Protein AF-A0A8W8LMM6-F1 (afdb_monomer_lite)

Organism: Magallana gigas (NCBI:txid29159)

Secondary structure (DSSP, 8-state):
-B--EEETTEEE--TTS-B--GGG--HHHHHHHHHTTTGGGTTSEEEE-BTTBPPPPBTTEEEE-TTS-HHHHHHH--EEEETTEEEES-STT-

InterPro domains:
  IPR001820 Protease inhibitor I35 (TIMP) [PF00965] (8-88)
  IPR008993 Tissue inhibitor of metalloproteinases-like, OB-fold [SSF50242] (3-90)
  IPR027465 Proteinase inhibitor I35b (TIMP), 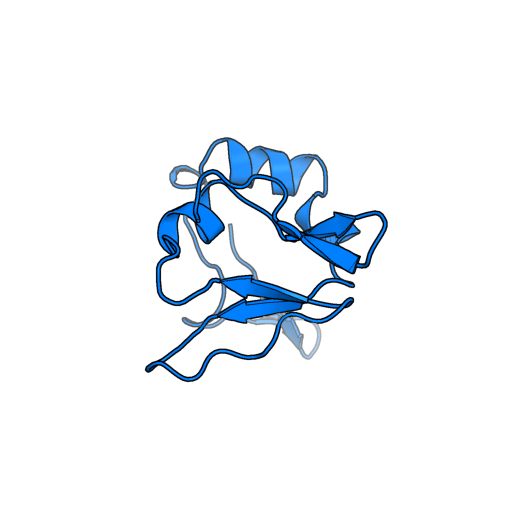C-terminal [G3DSA:3.90.370.10] (14-90)

Foldseek 3Di:
DWDADQDPNDGDDDPPTPDDDPVPAAPQRVCCVVVVVPVVAVQEAEAEDDPNDWDDDDQRYDYQDPQFDPVCCVRPWDFHRDPRHTDIPDPPRD

Structure (mmCIF, N/CA/C/O backbone):
data_AF-A0A8W8LMM6-F1
#
_entry.id   AF-A0A8W8LMM6-F1
#
loop_
_atom_site.group_PDB
_atom_site.id
_atom_site.type_symbol
_atom_site.label_atom_id
_atom_site.label_alt_id
_atom_site.label_comp_id
_atom_site.label_asym_id
_atom_site.label_entity_id
_atom_site.label_seq_id
_atom_site.pdbx_PDB_ins_code
_atom_site.Cartn_x
_atom_site.Cartn_y
_atom_site.Cartn_z
_atom_site.occupancy
_atom_site.B_iso_or_equiv
_atom_site.auth_seq_id
_atom_site.auth_comp_id
_atom_site.auth_as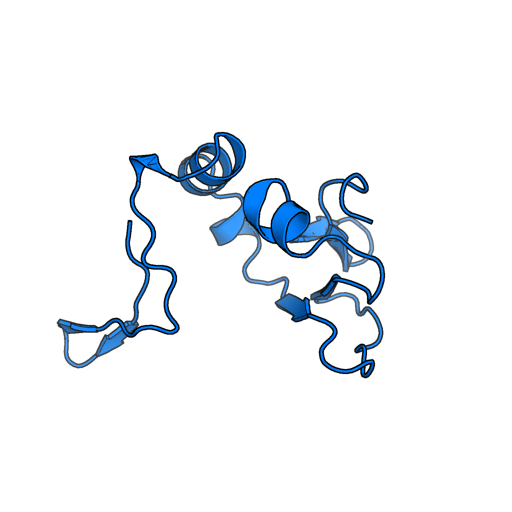ym_id
_atom_site.auth_atom_id
_atom_site.pdbx_PDB_model_num
ATOM 1 N N . MET A 1 1 ? -3.658 2.230 14.359 1.00 80.06 1 MET A N 1
ATOM 2 C CA . MET A 1 1 ? -4.708 1.919 13.369 1.00 80.06 1 MET A CA 1
ATOM 3 C C . MET A 1 1 ? -4.623 0.449 12.987 1.00 80.06 1 MET A C 1
ATOM 5 O O . MET A 1 1 ? -3.522 -0.073 12.888 1.00 80.06 1 MET A O 1
ATOM 9 N N . SER A 1 2 ? -5.765 -0.203 12.769 1.00 86.62 2 SER A N 1
ATOM 10 C CA . SER A 1 2 ? -5.814 -1.619 12.394 1.00 86.62 2 SER A CA 1
ATOM 11 C C . SER A 1 2 ? -6.696 -1.833 11.176 1.00 86.62 2 SER A C 1
ATOM 13 O O . SER A 1 2 ? -7.784 -1.265 11.082 1.00 86.62 2 SER A O 1
ATOM 15 N N . THR A 1 3 ? -6.228 -2.681 10.269 1.00 92.38 3 THR A N 1
ATOM 16 C CA . THR A 1 3 ? -7.015 -3.245 9.169 1.00 92.38 3 THR A CA 1
ATOM 17 C C . THR A 1 3 ? -7.397 -4.689 9.492 1.00 92.38 3 THR A C 1
ATOM 19 O O . THR A 1 3 ? -6.811 -5.334 10.367 1.00 92.38 3 THR A O 1
ATOM 22 N N . GLY A 1 4 ? -8.437 -5.187 8.835 1.00 93.50 4 GLY A N 1
ATOM 23 C CA . GLY A 1 4 ? -9.036 -6.468 9.174 1.00 93.50 4 GLY A CA 1
ATOM 24 C C . GLY A 1 4 ? -10.219 -6.789 8.277 1.00 93.50 4 GLY A C 1
ATOM 25 O O . GLY A 1 4 ? -10.530 -6.058 7.339 1.00 93.50 4 GLY A O 1
ATOM 26 N N . THR A 1 5 ? -10.861 -7.914 8.562 1.00 94.94 5 THR A N 1
ATOM 27 C CA . THR A 1 5 ? -12.041 -8.399 7.840 1.00 94.94 5 THR A CA 1
ATOM 28 C C . THR A 1 5 ? -13.189 -8.599 8.819 1.00 94.94 5 THR A C 1
ATOM 30 O O . THR A 1 5 ? -12.980 -8.992 9.967 1.00 94.94 5 THR A O 1
ATOM 33 N N . ILE A 1 6 ? -14.415 -8.342 8.369 1.00 96.56 6 ILE A N 1
ATOM 34 C CA . ILE A 1 6 ? -15.619 -8.634 9.147 1.00 96.56 6 ILE A CA 1
ATOM 35 C C . ILE A 1 6 ? -16.053 -10.070 8.852 1.00 96.56 6 ILE A C 1
ATOM 37 O O . ILE A 1 6 ? -16.375 -10.407 7.715 1.00 96.56 6 ILE A O 1
ATOM 41 N N . TYR A 1 7 ? -16.109 -10.910 9.882 1.00 96.00 7 TYR A N 1
ATOM 42 C CA . TYR A 1 7 ? -16.611 -12.280 9.791 1.00 96.00 7 TYR A CA 1
ATOM 43 C C . TYR A 1 7 ? -17.591 -12.548 10.931 1.00 96.00 7 TYR A C 1
ATOM 45 O O . TYR A 1 7 ? -17.287 -12.288 12.094 1.00 96.00 7 TYR A O 1
ATOM 53 N N . LYS A 1 8 ? -18.792 -13.046 10.603 1.00 96.06 8 LYS A N 1
ATOM 54 C CA . LYS A 1 8 ? -19.889 -13.265 11.570 1.00 96.06 8 LYS A CA 1
ATOM 55 C C . LYS A 1 8 ? -20.135 -12.047 12.483 1.00 96.06 8 LYS A C 1
ATOM 57 O O . LYS A 1 8 ? -20.255 -12.185 13.697 1.00 96.06 8 LYS A O 1
ATOM 62 N N . ASN A 1 9 ? -20.179 -10.853 11.885 1.00 96.25 9 ASN A N 1
ATOM 63 C CA . ASN A 1 9 ? -20.370 -9.567 12.568 1.00 96.25 9 ASN A CA 1
ATOM 64 C C . ASN A 1 9 ? -19.299 -9.218 13.625 1.00 96.25 9 ASN A C 1
ATOM 66 O O . ASN A 1 9 ? -19.536 -8.404 14.514 1.00 96.25 9 ASN A O 1
ATOM 70 N N . LYS A 1 10 ? -18.116 -9.837 13.544 1.00 96.06 10 LYS A N 1
ATOM 71 C CA . LYS A 1 10 ? -16.955 -9.518 14.379 1.00 96.06 10 LYS A CA 1
ATOM 72 C C . LYS A 1 10 ? -15.807 -9.038 13.505 1.00 96.06 10 LYS A C 1
ATOM 74 O O . LYS A 1 10 ? -15.590 -9.565 12.415 1.00 96.06 10 LYS A O 1
ATOM 79 N N . TRP A 1 11 ? -15.067 -8.054 14.003 1.00 95.31 11 TRP A N 1
ATOM 80 C CA . TRP A 1 11 ? -13.822 -7.611 13.390 1.00 95.31 11 TRP A CA 1
ATOM 81 C C . TRP A 1 11 ? -12.703 -8.601 13.718 1.00 95.31 11 TRP A C 1
ATOM 83 O O . TRP A 1 11 ? -12.442 -8.869 14.891 1.00 95.31 11 TRP A O 1
ATOM 93 N N . ILE A 1 12 ? -12.057 -9.145 12.689 1.00 95.44 12 ILE A N 1
ATOM 94 C CA . ILE A 1 12 ? -10.934 -10.077 12.812 1.00 95.44 12 ILE A CA 1
ATOM 95 C C . ILE A 1 12 ? -9.699 -9.452 12.169 1.00 95.44 12 ILE A C 1
ATOM 97 O O . ILE A 1 12 ? -9.770 -8.865 11.089 1.00 95.44 12 ILE A O 1
ATOM 101 N N . THR A 1 13 ? -8.560 -9.605 12.835 1.00 95.06 13 THR A N 1
ATOM 102 C CA . THR A 1 13 ? -7.243 -9.190 12.350 1.00 95.06 13 THR A CA 1
ATOM 103 C C . THR A 1 13 ? -6.216 -10.293 12.626 1.00 95.06 13 THR A C 1
ATOM 105 O O . THR A 1 13 ? -6.491 -11.239 13.365 1.00 95.06 13 THR A O 1
ATOM 108 N N . SER A 1 14 ? -5.043 -10.185 12.016 1.00 93.69 14 SER A N 1
ATOM 109 C CA . SER A 1 14 ? -3.926 -11.122 12.118 1.00 93.69 14 SER A CA 1
ATOM 110 C C . SER A 1 14 ? -2.596 -10.371 12.040 1.00 93.69 14 SER A C 1
ATOM 112 O O . SER A 1 14 ? -2.559 -9.175 11.749 1.00 93.69 14 SER A O 1
ATOM 114 N N . THR A 1 15 ? -1.486 -11.075 12.238 1.00 92.19 15 THR A N 1
ATOM 115 C CA . THR A 1 15 ? -0.137 -10.512 12.072 1.00 92.19 15 THR A CA 1
ATOM 116 C C . THR A 1 15 ? 0.182 -10.107 10.629 1.00 92.19 15 THR A C 1
ATOM 118 O O . THR A 1 15 ? 1.086 -9.306 10.422 1.00 92.19 15 THR A O 1
ATOM 121 N N . CYS A 1 16 ? -0.567 -10.602 9.638 1.00 90.62 16 CYS A N 1
ATOM 122 C CA . CYS A 1 16 ? -0.428 -10.204 8.233 1.00 90.62 16 CYS A CA 1
ATOM 123 C C . CYS A 1 16 ? -1.238 -8.946 7.874 1.00 90.62 16 CYS A C 1
ATOM 125 O O . CYS A 1 16 ? -1.118 -8.439 6.762 1.00 90.62 16 CYS A O 1
ATOM 127 N N . ASN A 1 17 ? -2.092 -8.448 8.774 1.00 92.38 17 ASN A N 1
ATOM 128 C CA . ASN A 1 17 ? -2.836 -7.213 8.546 1.00 92.38 17 ASN A CA 1
ATOM 129 C C . ASN A 1 17 ? -2.002 -5.989 8.929 1.00 92.38 17 ASN A C 1
ATOM 131 O O . ASN A 1 17 ? -1.139 -6.041 9.805 1.00 92.38 17 ASN A O 1
ATOM 135 N N . TRP A 1 18 ? -2.318 -4.848 8.318 1.00 90.88 18 TRP A N 1
ATOM 136 C CA . TRP A 1 18 ? -1.705 -3.579 8.683 1.00 90.88 18 TRP A CA 1
ATOM 137 C C . TRP A 1 18 ? -2.227 -3.123 10.053 1.00 90.88 18 TRP A C 1
ATOM 139 O O . TRP A 1 18 ? -3.328 -2.574 10.157 1.00 90.88 18 TRP A O 1
ATOM 149 N N . ASN A 1 19 ? -1.446 -3.419 11.093 1.00 91.25 19 ASN A N 1
ATOM 150 C CA . ASN A 1 19 ? -1.700 -3.126 12.504 1.00 91.25 19 ASN A CA 1
ATOM 151 C C . ASN A 1 19 ? -0.589 -2.225 13.056 1.00 91.25 19 ASN A C 1
ATOM 153 O O . ASN A 1 19 ? 0.229 -2.651 13.864 1.00 91.25 19 ASN A O 1
ATOM 157 N N . VAL A 1 20 ? -0.529 -0.986 12.571 1.00 89.31 20 VAL A N 1
ATOM 158 C CA . VAL A 1 20 ? 0.533 -0.031 12.919 1.00 89.31 20 VAL A CA 1
ATOM 159 C C . VAL A 1 20 ? 0.009 1.001 13.907 1.00 89.31 20 VAL A C 1
ATOM 161 O O . VAL A 1 20 ? -1.118 1.487 13.777 1.00 89.31 20 VAL A O 1
ATOM 164 N N . GLU A 1 21 ? 0.809 1.360 14.909 1.00 91.62 21 GLU A N 1
ATOM 165 C CA . GLU A 1 21 ? 0.455 2.442 15.826 1.00 91.62 21 GLU A CA 1
ATOM 166 C C . GLU A 1 21 ? 0.245 3.750 15.064 1.00 91.62 21 GLU A C 1
ATOM 168 O O . GLU A 1 21 ? 1.024 4.128 14.195 1.00 91.62 21 GLU A O 1
ATOM 173 N N . THR A 1 22 ? -0.825 4.476 15.388 1.00 90.19 22 THR A N 1
ATOM 174 C CA . THR A 1 22 ? -1.175 5.693 14.645 1.00 90.19 22 THR A CA 1
AT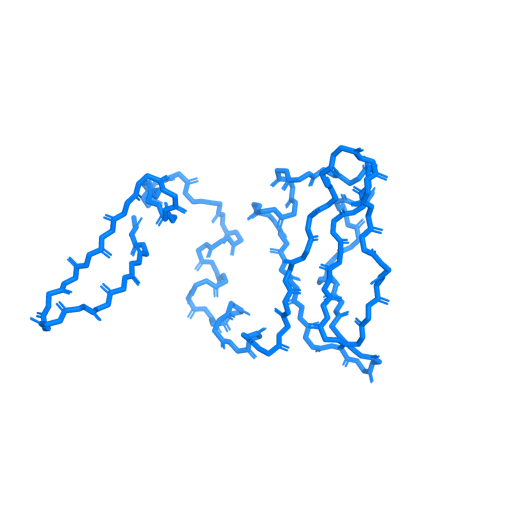OM 175 C C . THR A 1 22 ? -0.080 6.762 14.752 1.00 90.19 22 THR A C 1
ATOM 177 O O . THR A 1 22 ? 0.093 7.550 13.828 1.00 90.19 22 THR A O 1
ATOM 180 N N . SER A 1 23 ? 0.678 6.793 15.850 1.00 93.06 23 SER A N 1
ATOM 181 C CA . SER A 1 23 ? 1.853 7.655 16.048 1.00 93.06 23 SER A CA 1
ATOM 182 C C . SER A 1 23 ? 2.937 7.426 14.991 1.00 93.06 23 SER A C 1
ATOM 184 O O . SER A 1 23 ? 3.536 8.404 14.551 1.00 93.06 23 SER A O 1
ATOM 186 N N . LEU A 1 24 ? 3.117 6.183 14.538 1.00 93.50 24 LEU A N 1
ATOM 187 C CA . LEU A 1 24 ? 4.174 5.756 13.616 1.00 93.50 24 LEU A CA 1
ATOM 188 C C . LEU A 1 24 ? 3.840 5.976 12.135 1.00 93.50 24 LEU A C 1
ATOM 190 O O . LEU A 1 24 ? 4.697 5.778 11.285 1.00 93.50 24 LEU A O 1
ATOM 194 N N . LEU A 1 25 ? 2.611 6.384 11.806 1.00 93.81 25 LEU A N 1
ATOM 195 C CA . LEU A 1 25 ? 2.240 6.655 10.417 1.00 93.81 25 LEU A CA 1
ATOM 196 C C . LEU A 1 25 ? 3.003 7.863 9.866 1.00 93.81 25 LEU A C 1
ATOM 198 O O . LEU A 1 25 ? 3.077 8.911 10.514 1.00 93.81 25 LEU A O 1
ATOM 202 N N . THR A 1 26 ? 3.485 7.788 8.633 1.00 94.75 26 THR A N 1
ATOM 203 C CA . THR A 1 26 ? 4.062 8.970 7.981 1.00 94.75 26 THR A CA 1
ATOM 204 C C . THR A 1 26 ? 2.990 10.028 7.718 1.00 94.75 26 THR A C 1
ATOM 206 O O . THR A 1 26 ? 1.778 9.762 7.735 1.00 94.75 26 THR A O 1
ATOM 209 N N . GLN A 1 27 ? 3.409 11.271 7.471 1.00 95.19 27 GLN A N 1
ATOM 210 C CA . GLN A 1 27 ? 2.464 12.326 7.101 1.00 95.19 27 GLN A CA 1
ATOM 211 C C . GLN A 1 27 ? 1.713 11.966 5.809 1.00 95.19 27 GLN A C 1
ATOM 213 O O . GLN A 1 27 ? 0.514 12.249 5.691 1.00 95.19 27 GLN A O 1
ATOM 218 N N . TYR A 1 28 ? 2.389 11.296 4.872 1.00 95.12 28 TYR A N 1
ATOM 219 C CA . TYR A 1 28 ? 1.783 10.805 3.644 1.00 95.12 28 TYR A CA 1
ATOM 220 C C . TYR A 1 28 ? 0.681 9.783 3.916 1.00 95.12 28 TYR A C 1
ATOM 222 O O . TYR A 1 28 ? -0.445 9.982 3.460 1.00 95.12 28 TYR A O 1
ATOM 230 N N . GLN A 1 29 ? 0.946 8.743 4.711 1.00 94.88 29 GLN A N 1
ATOM 231 C CA . GLN A 1 29 ? -0.047 7.714 5.046 1.00 94.88 29 GLN A CA 1
ATOM 232 C C . GLN A 1 29 ? -1.281 8.307 5.736 1.00 94.88 29 GLN A C 1
ATOM 234 O O . GLN A 1 29 ? -2.418 7.977 5.383 1.00 94.88 29 GLN A O 1
ATOM 239 N N . ARG A 1 30 ? -1.087 9.245 6.675 1.00 94.81 30 ARG A N 1
ATOM 240 C CA . ARG A 1 30 ? -2.199 9.963 7.328 1.00 94.81 30 ARG A CA 1
ATOM 241 C C . ARG A 1 30 ? -3.046 10.727 6.313 1.00 94.81 30 ARG A C 1
ATOM 243 O O . ARG A 1 30 ? -4.275 10.654 6.357 1.00 94.81 30 ARG A O 1
ATOM 250 N N . ASN A 1 31 ? -2.405 11.438 5.387 1.00 94.00 31 ASN A N 1
ATOM 251 C CA . ASN A 1 31 ? -3.090 12.167 4.320 1.00 94.00 31 ASN A CA 1
ATOM 252 C C . ASN A 1 31 ? -3.809 11.211 3.360 1.00 94.00 31 ASN A C 1
ATOM 254 O O . ASN A 1 31 ? -4.960 11.452 3.004 1.00 94.00 31 ASN A O 1
ATOM 258 N N . ALA A 1 32 ? -3.173 10.103 2.985 1.00 93.38 32 ALA A N 1
ATOM 259 C CA . ALA A 1 32 ? -3.744 9.095 2.105 1.00 93.38 32 ALA A CA 1
ATOM 260 C C . ALA A 1 32 ? -5.013 8.469 2.691 1.00 93.38 32 ALA A C 1
ATOM 262 O O . ALA A 1 32 ? -6.007 8.312 1.979 1.00 93.38 32 ALA A O 1
ATOM 263 N N . LEU A 1 33 ? -5.020 8.194 3.995 1.00 92.56 33 LEU A N 1
ATOM 264 C CA . LEU A 1 33 ? -6.203 7.741 4.723 1.00 92.56 33 LEU A CA 1
ATOM 265 C C . LEU A 1 33 ? -7.280 8.831 4.801 1.00 92.56 33 LEU A C 1
ATOM 267 O O . LEU A 1 33 ? -8.434 8.578 4.462 1.00 92.56 33 LEU A O 1
ATOM 271 N N . LYS A 1 34 ? -6.905 10.056 5.190 1.00 94.19 34 LYS A N 1
ATOM 272 C CA . LYS A 1 34 ? -7.836 11.182 5.377 1.00 94.19 34 LYS A CA 1
ATOM 273 C C . LYS A 1 34 ? -8.524 11.617 4.080 1.00 94.19 34 LYS A C 1
ATOM 275 O O . LYS A 1 34 ? -9.715 11.911 4.085 1.00 94.19 34 LYS A O 1
ATOM 280 N N . PHE A 1 35 ? -7.783 11.678 2.976 1.00 93.12 35 PHE A N 1
ATOM 281 C CA . PHE A 1 35 ? -8.275 12.159 1.677 1.00 93.12 35 PHE A CA 1
ATOM 282 C C . PHE A 1 35 ? -8.733 11.028 0.738 1.00 93.12 35 PHE A C 1
ATOM 284 O O . PHE A 1 35 ? -9.216 11.286 -0.376 1.00 93.12 35 PHE A O 1
ATOM 291 N N . GLY A 1 36 ? -8.619 9.776 1.193 1.00 90.75 36 GLY A N 1
ATOM 292 C CA . GLY A 1 36 ? -9.085 8.588 0.484 1.00 90.75 36 GLY A CA 1
ATOM 293 C C . GLY A 1 36 ? -8.223 8.205 -0.717 1.00 90.75 36 GLY A C 1
ATOM 294 O O . GLY A 1 36 ? -8.752 7.711 -1.708 1.00 90.75 36 GLY A O 1
ATOM 295 N N . TYR A 1 37 ? -6.912 8.453 -0.677 1.00 91.50 37 TYR A N 1
ATOM 296 C CA . TYR A 1 37 ? -6.009 8.043 -1.759 1.00 91.50 37 TYR A CA 1
ATOM 297 C C . TYR A 1 37 ? -5.956 6.522 -1.895 1.00 91.50 37 TYR A C 1
ATOM 299 O O . TYR A 1 37 ? -5.924 6.034 -3.015 1.00 91.50 37 TYR A O 1
ATOM 307 N N . TYR A 1 38 ? -6.018 5.779 -0.786 1.00 91.00 38 TYR A N 1
ATOM 308 C CA . TYR A 1 38 ? -6.076 4.317 -0.840 1.00 91.00 38 TYR A CA 1
ATOM 309 C C . TYR A 1 38 ? -7.451 3.813 -1.303 1.00 91.00 38 TYR A C 1
ATOM 311 O O . TYR A 1 38 ? -7.532 3.020 -2.234 1.00 91.00 38 TYR A O 1
ATOM 319 N N . SER A 1 39 ? -8.548 4.317 -0.725 1.00 91.12 39 SER A N 1
ATOM 320 C CA . SER A 1 39 ? -9.899 3.809 -1.020 1.00 91.12 39 SER A CA 1
ATOM 321 C C . SER A 1 39 ? -10.386 4.123 -2.437 1.00 91.12 39 SER A C 1
ATOM 323 O O . SER A 1 39 ? -11.079 3.313 -3.046 1.00 91.12 39 SER A O 1
ATOM 325 N N . LYS A 1 40 ? -10.009 5.276 -3.002 1.00 90.31 40 LYS A N 1
ATOM 326 C CA . LYS A 1 40 ? -10.388 5.656 -4.377 1.00 90.31 40 LYS A CA 1
ATOM 327 C C . LYS A 1 40 ? -9.640 4.863 -5.448 1.00 90.31 40 LYS A C 1
ATOM 329 O O . LYS A 1 40 ? -9.981 4.979 -6.620 1.00 90.31 40 LYS A O 1
ATOM 334 N N . GLN A 1 41 ? -8.603 4.124 -5.063 1.00 91.44 41 GLN A N 1
ATOM 335 C CA . GLN A 1 41 ? -7.683 3.458 -5.982 1.00 91.44 41 GLN A CA 1
ATOM 336 C C . GLN A 1 41 ? -7.664 1.940 -5.779 1.00 91.44 41 GLN A C 1
ATOM 338 O O . GLN A 1 41 ? -6.784 1.277 -6.308 1.00 91.44 41 GLN A O 1
ATOM 343 N N . CYS A 1 42 ? -8.658 1.366 -5.087 1.00 89.44 42 CYS A N 1
ATOM 344 C CA . CYS A 1 42 ? -8.774 -0.084 -4.880 1.00 89.44 42 CYS A CA 1
ATOM 345 C C . CYS A 1 42 ? -8.971 -0.900 -6.172 1.00 89.44 42 CYS A C 1
ATOM 347 O O . CYS A 1 42 ? -8.953 -2.120 -6.115 1.00 89.44 42 CYS A O 1
ATOM 349 N N . SER A 1 43 ? -9.174 -0.253 -7.326 1.00 91.38 43 SER A N 1
ATOM 350 C CA . SER A 1 43 ? -9.141 -0.910 -8.641 1.00 91.38 43 SER A CA 1
ATOM 351 C C . SER A 1 43 ? -7.723 -1.123 -9.180 1.00 91.38 43 SER A C 1
ATOM 353 O O . SER A 1 43 ? -7.573 -1.617 -10.293 1.00 91.38 43 SER A O 1
ATOM 355 N N . CYS A 1 44 ? -6.712 -0.613 -8.475 1.00 93.25 44 CYS A N 1
ATOM 356 C CA . CYS A 1 44 ? -5.311 -0.743 -8.821 1.00 93.25 44 CYS A CA 1
ATOM 357 C C . CYS A 1 44 ? -4.618 -1.648 -7.810 1.00 93.25 44 CYS A C 1
ATOM 359 O O . CYS A 1 44 ? -4.486 -1.282 -6.641 1.00 93.25 44 CYS A O 1
ATOM 361 N N . ASP A 1 45 ? -4.132 -2.788 -8.282 1.00 93.06 45 ASP A N 1
ATOM 362 C CA . ASP A 1 45 ? -3.378 -3.718 -7.457 1.00 93.06 45 ASP A CA 1
ATOM 363 C C . ASP A 1 45 ? -1.932 -3.247 -7.278 1.00 93.06 45 ASP A C 1
ATOM 365 O O . ASP A 1 45 ? -1.363 -2.514 -8.095 1.00 93.06 45 ASP A O 1
ATOM 369 N N . ILE A 1 46 ? -1.321 -3.682 -6.183 1.00 92.06 46 ILE A N 1
ATOM 370 C CA . ILE A 1 46 ? 0.105 -3.507 -5.932 1.00 92.06 46 ILE A CA 1
ATOM 371 C C . ILE A 1 46 ? 0.732 -4.888 -5.934 1.00 92.06 46 ILE A C 1
ATOM 373 O O . ILE A 1 46 ? 0.291 -5.780 -5.215 1.00 92.06 46 ILE A O 1
ATOM 377 N N . ASP A 1 47 ? 1.771 -5.040 -6.739 1.00 91.31 47 ASP A N 1
ATOM 378 C CA . ASP A 1 47 ? 2.523 -6.275 -6.876 1.00 91.31 47 ASP A CA 1
ATOM 379 C C . ASP A 1 47 ? 3.980 -6.015 -6.499 1.00 91.31 47 ASP A C 1
ATOM 381 O O . ASP A 1 47 ? 4.567 -4.990 -6.865 1.00 91.31 47 ASP A O 1
ATOM 385 N N . THR A 1 48 ? 4.565 -6.922 -5.731 1.00 88.25 48 THR A N 1
ATOM 386 C CA . THR A 1 48 ? 5.901 -6.754 -5.166 1.00 88.25 48 THR A CA 1
ATOM 387 C C . THR A 1 48 ? 6.806 -7.829 -5.722 1.00 88.25 48 THR A C 1
ATOM 389 O O . THR A 1 48 ? 6.497 -9.018 -5.687 1.00 88.25 48 THR A O 1
ATOM 392 N N . CYS A 1 49 ? 7.942 -7.415 -6.278 1.00 85.81 49 CYS A N 1
ATOM 393 C CA . CYS A 1 49 ? 8.891 -8.381 -6.795 1.00 85.81 49 CYS A CA 1
ATOM 394 C C . CYS A 1 49 ? 9.580 -9.116 -5.639 1.00 85.81 49 CYS A C 1
ATOM 396 O O . CYS A 1 49 ? 10.358 -8.523 -4.892 1.00 85.81 49 CYS A O 1
ATOM 398 N N . LEU A 1 50 ? 9.320 -10.418 -5.512 1.00 80.00 50 LEU A N 1
ATOM 399 C CA . LEU A 1 50 ? 9.930 -11.284 -4.505 1.00 80.00 50 LEU A CA 1
ATOM 400 C C . LEU A 1 50 ? 10.856 -12.297 -5.191 1.00 80.00 50 LEU A C 1
ATOM 402 O O . LEU A 1 50 ? 10.482 -12.942 -6.168 1.00 80.00 50 LEU A O 1
ATOM 406 N N . GLY A 1 51 ? 12.093 -12.428 -4.702 1.00 74.81 51 GLY A N 1
ATOM 407 C CA . GLY A 1 51 ? 13.028 -13.461 -5.174 1.00 74.81 51 GLY A CA 1
ATOM 408 C C . GLY A 1 51 ? 13.449 -13.353 -6.649 1.00 74.81 51 GLY A C 1
ATOM 409 O O . GLY A 1 51 ? 13.795 -14.362 -7.255 1.00 74.81 51 GLY A O 1
ATOM 410 N N . GLY A 1 52 ? 13.401 -12.157 -7.249 1.00 75.81 52 GLY A N 1
ATOM 411 C CA . GLY A 1 52 ? 13.790 -11.926 -8.649 1.00 75.81 52 GLY A CA 1
ATOM 412 C C . GLY A 1 52 ? 12.728 -12.303 -9.690 1.00 75.81 52 GLY A C 1
ATOM 413 O O . GLY A 1 52 ? 12.944 -12.090 -10.882 1.00 75.81 52 GLY A O 1
ATOM 414 N N . GLN A 1 53 ? 11.569 -12.813 -9.265 1.00 79.88 53 GLN A N 1
ATOM 415 C CA . GLN A 1 53 ? 10.417 -13.030 -10.137 1.00 79.88 53 GLN A CA 1
ATOM 416 C C . GLN A 1 53 ? 9.488 -11.821 -10.060 1.00 79.88 53 GLN A C 1
ATOM 418 O O . GLN A 1 53 ? 8.630 -11.724 -9.187 1.00 79.88 53 GLN A O 1
ATOM 423 N N . CYS A 1 54 ? 9.678 -10.874 -10.978 1.00 83.06 54 CYS A N 1
ATOM 424 C CA . CYS A 1 54 ? 8.818 -9.702 -11.063 1.00 83.06 54 CYS A CA 1
ATOM 425 C C . CYS A 1 54 ? 7.719 -9.935 -12.101 1.00 83.06 54 CYS A C 1
ATOM 427 O O . CYS A 1 54 ? 7.999 -10.246 -13.264 1.00 83.06 54 CYS A O 1
ATOM 429 N N . SER A 1 55 ? 6.468 -9.711 -11.710 1.00 84.25 55 SER A N 1
ATOM 430 C CA . SER A 1 55 ? 5.383 -9.575 -12.675 1.00 84.25 55 SER A CA 1
ATOM 431 C C . SER A 1 55 ? 5.673 -8.452 -13.667 1.00 84.25 55 SER A C 1
ATOM 433 O O . SER A 1 55 ? 6.226 -7.408 -13.315 1.00 84.25 55 SER A O 1
ATOM 435 N N . LYS A 1 56 ? 5.235 -8.631 -14.916 1.00 81.25 56 LYS A N 1
ATOM 436 C CA . LYS A 1 56 ? 5.212 -7.521 -15.871 1.00 81.25 56 LYS A CA 1
ATOM 437 C C . LYS A 1 56 ? 4.184 -6.479 -15.402 1.00 81.25 56 LYS A C 1
ATOM 439 O O . LYS A 1 56 ? 3.091 -6.878 -14.991 1.00 81.25 56 LYS A O 1
ATOM 444 N N . PRO A 1 57 ? 4.499 -5.174 -15.477 1.00 76.56 57 PRO A N 1
ATOM 445 C CA . PRO A 1 57 ? 3.508 -4.127 -15.266 1.00 76.56 57 PRO A CA 1
ATOM 446 C C . PRO A 1 57 ? 2.320 -4.305 -16.217 1.00 76.56 57 PRO A C 1
ATOM 448 O O . PRO A 1 57 ? 2.507 -4.610 -17.397 1.00 76.56 57 PRO A O 1
ATOM 451 N N . SER A 1 58 ? 1.107 -4.105 -15.707 1.00 84.12 58 SER A N 1
ATOM 452 C CA . SER A 1 58 ? -0.138 -4.151 -16.478 1.00 84.12 58 SER A CA 1
ATOM 453 C C . SER A 1 58 ? -1.033 -2.968 -16.115 1.00 84.12 58 SER A C 1
ATOM 455 O O . SER A 1 58 ? -0.767 -2.228 -15.172 1.00 84.12 58 SER A O 1
ATOM 457 N N . ASN A 1 59 ? -2.088 -2.738 -16.899 1.00 88.62 59 ASN A N 1
ATOM 458 C CA . ASN A 1 59 ? -2.909 -1.529 -16.771 1.00 88.62 59 ASN A CA 1
ATOM 459 C C . ASN A 1 59 ? -3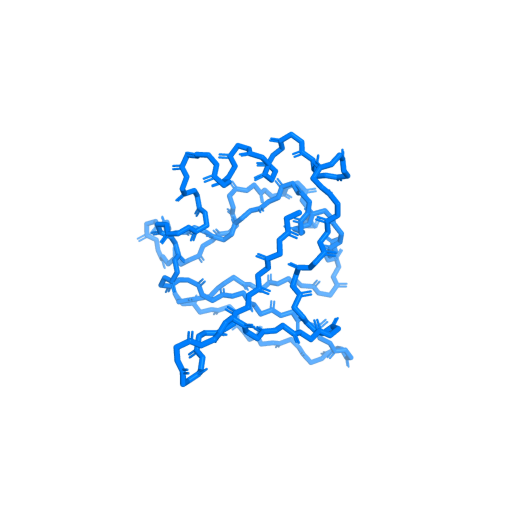.706 -1.450 -15.458 1.00 88.62 59 ASN A C 1
ATOM 461 O O . ASN A 1 59 ? -4.275 -0.399 -15.160 1.00 88.62 59 ASN A O 1
ATOM 465 N N . ASP A 1 60 ? -3.783 -2.540 -14.713 1.00 91.56 60 ASP A N 1
ATOM 466 C CA . ASP A 1 60 ? -4.519 -2.734 -13.467 1.00 91.56 60 ASP A CA 1
ATOM 467 C C . ASP A 1 60 ? -3.612 -2.808 -12.234 1.00 91.56 60 ASP A C 1
ATOM 469 O O . ASP A 1 60 ? -4.135 -2.840 -11.127 1.00 91.56 60 ASP A O 1
ATOM 473 N N . LYS A 1 61 ? -2.278 -2.781 -12.381 1.00 92.69 61 LYS A N 1
ATOM 474 C CA . LYS A 1 61 ? -1.379 -2.874 -11.224 1.00 92.69 61 LYS A CA 1
ATOM 475 C C . LYS A 1 61 ? -0.107 -2.050 -11.322 1.00 92.69 61 LYS A C 1
ATOM 477 O O . LYS A 1 61 ? 0.456 -1.860 -12.399 1.00 92.69 61 LYS A O 1
ATOM 482 N N . CYS A 1 62 ? 0.384 -1.624 -10.167 1.00 91.94 62 CYS A N 1
ATOM 483 C CA . CYS A 1 62 ? 1.729 -1.089 -10.016 1.00 91.94 62 CYS A CA 1
ATOM 484 C C . CYS A 1 62 ? 2.671 -2.176 -9.506 1.00 91.94 62 CYS A C 1
ATOM 486 O O . CYS A 1 62 ? 2.330 -2.915 -8.587 1.00 91.94 62 CYS A O 1
ATOM 488 N N . VAL A 1 63 ? 3.871 -2.248 -10.078 1.00 91.06 63 VAL A N 1
ATOM 489 C CA . VAL A 1 63 ? 4.899 -3.207 -9.661 1.00 91.06 63 VAL A CA 1
ATOM 490 C C . VAL A 1 63 ? 6.003 -2.458 -8.920 1.00 91.06 63 VAL A C 1
ATOM 492 O O . VAL A 1 63 ? 6.558 -1.494 -9.456 1.00 91.06 63 VAL A O 1
ATOM 495 N N . VAL A 1 64 ? 6.331 -2.898 -7.705 1.00 90.50 64 VAL A N 1
ATOM 496 C CA . VAL A 1 64 ? 7.579 -2.519 -7.029 1.00 90.50 64 VAL A CA 1
ATOM 497 C C . VAL A 1 64 ? 8.691 -3.374 -7.631 1.00 90.50 64 VAL A C 1
ATOM 499 O O . VAL A 1 64 ? 8.732 -4.591 -7.437 1.00 90.50 64 VAL A O 1
ATOM 502 N N . GLY A 1 65 ? 9.546 -2.748 -8.440 1.00 85.38 65 GLY A N 1
ATOM 503 C CA . GLY A 1 65 ? 10.638 -3.431 -9.132 1.00 85.38 65 GLY A CA 1
ATOM 504 C C . GLY A 1 65 ? 11.766 -3.856 -8.189 1.00 85.38 65 GLY A C 1
ATOM 505 O O . GLY A 1 65 ? 11.872 -3.370 -7.071 1.00 85.38 65 GLY A O 1
ATOM 506 N N . GLN A 1 66 ? 12.663 -4.720 -8.672 1.00 82.19 66 GLN A N 1
ATOM 507 C CA . GLN A 1 66 ? 13.774 -5.274 -7.879 1.00 82.19 66 GLN A CA 1
ATOM 508 C C . GLN A 1 66 ? 14.736 -4.217 -7.302 1.00 82.19 66 GLN A C 1
ATOM 510 O O . GLN A 1 66 ? 15.388 -4.472 -6.297 1.00 82.19 66 GLN A O 1
ATOM 515 N N . LYS A 1 67 ? 14.852 -3.055 -7.954 1.00 80.94 67 LYS A N 1
ATOM 516 C CA . LYS A 1 67 ? 15.699 -1.939 -7.503 1.00 80.94 67 LYS A CA 1
ATOM 517 C C . LYS A 1 67 ? 14.950 -0.905 -6.660 1.00 80.94 67 LYS A C 1
ATOM 519 O O . LYS A 1 67 ? 15.598 -0.024 -6.114 1.00 80.94 67 LYS A O 1
ATOM 524 N N . GLY A 1 68 ? 13.623 -1.010 -6.577 1.00 81.38 68 GLY A N 1
ATOM 525 C CA . GLY A 1 68 ? 12.804 -0.044 -5.862 1.00 81.38 68 GLY A CA 1
ATOM 526 C C . GLY A 1 68 ? 12.923 -0.213 -4.352 1.00 81.38 68 GLY A C 1
ATOM 527 O O . GLY A 1 68 ? 13.027 -1.334 -3.846 1.00 81.38 68 GLY A O 1
ATOM 528 N N . ASP A 1 69 ? 12.858 0.900 -3.632 1.00 88.88 69 ASP A N 1
ATOM 529 C CA . ASP A 1 69 ? 12.815 0.896 -2.174 1.00 88.88 69 ASP A CA 1
ATOM 530 C C . ASP A 1 69 ? 11.391 0.565 -1.707 1.00 88.88 69 ASP A C 1
ATOM 532 O O . ASP A 1 69 ? 10.476 1.393 -1.760 1.00 88.88 69 ASP A O 1
ATOM 536 N N . TYR A 1 70 ? 11.199 -0.680 -1.263 1.00 87.75 70 TYR A N 1
ATOM 537 C CA . TYR A 1 70 ? 9.911 -1.159 -0.766 1.00 87.75 70 TYR A CA 1
ATOM 538 C C . TYR A 1 70 ? 9.384 -0.314 0.401 1.00 87.75 70 TYR A C 1
ATOM 540 O O . TYR A 1 70 ? 8.187 -0.019 0.445 1.00 87.75 70 TYR A O 1
ATOM 548 N N . SER A 1 71 ? 10.263 0.099 1.315 1.00 90.44 71 SER A N 1
ATOM 549 C CA . SER A 1 71 ? 9.885 0.921 2.465 1.00 90.44 71 SER A CA 1
ATOM 550 C C . SER A 1 71 ? 9.398 2.290 1.995 1.00 90.44 71 SER A C 1
ATOM 552 O O . SER A 1 71 ? 8.316 2.711 2.392 1.00 90.44 71 SER A O 1
ATOM 554 N N . CYS A 1 72 ? 10.098 2.921 1.047 1.00 92.81 72 CYS A N 1
ATOM 555 C CA . CYS A 1 72 ? 9.653 4.179 0.436 1.00 92.81 72 CYS A CA 1
ATOM 556 C C . CYS A 1 72 ? 8.279 4.042 -0.239 1.00 92.81 72 CYS A C 1
ATOM 558 O O . CYS A 1 72 ? 7.388 4.861 -0.008 1.00 92.81 72 CYS A O 1
ATOM 560 N N . PHE A 1 73 ? 8.058 2.992 -1.044 1.00 93.12 73 PHE A N 1
ATOM 561 C CA . PHE A 1 73 ? 6.761 2.783 -1.702 1.00 93.12 73 PHE A CA 1
ATOM 562 C C . PHE A 1 73 ? 5.613 2.612 -0.704 1.00 93.12 73 PHE A C 1
ATOM 564 O O . PHE A 1 73 ? 4.498 3.069 -0.968 1.00 93.12 73 PHE A O 1
ATOM 571 N N . PHE A 1 74 ? 5.881 1.961 0.426 1.00 90.19 74 PHE A N 1
ATOM 572 C CA . PHE A 1 74 ? 4.909 1.733 1.488 1.00 90.19 74 PHE A CA 1
ATOM 573 C C . PHE A 1 74 ? 4.617 2.995 2.319 1.00 90.19 74 PHE A C 1
ATOM 575 O O . PHE A 1 74 ? 3.476 3.229 2.732 1.00 90.19 74 PHE A O 1
ATOM 582 N N . GLU A 1 75 ? 5.639 3.805 2.578 1.00 93.19 75 GLU A N 1
ATOM 583 C CA . GLU A 1 75 ? 5.572 4.952 3.486 1.00 93.19 75 GLU A CA 1
ATOM 584 C C . GLU A 1 75 ? 5.168 6.253 2.790 1.00 93.19 75 GLU A C 1
ATOM 586 O O . GLU A 1 75 ? 4.389 7.025 3.349 1.00 93.19 75 GLU A O 1
ATOM 591 N N . GLU A 1 76 ? 5.632 6.478 1.563 1.00 94.69 76 GLU A N 1
ATOM 592 C CA . GLU A 1 76 ? 5.580 7.790 0.899 1.00 94.69 76 GLU A CA 1
ATOM 593 C C . GLU A 1 76 ? 4.913 7.753 -0.486 1.00 94.69 76 GLU A C 1
ATOM 595 O O . GLU A 1 76 ? 4.842 8.764 -1.189 1.00 94.69 76 GLU A O 1
ATOM 600 N N . ASN A 1 77 ? 4.376 6.602 -0.906 1.00 94.12 77 ASN A N 1
ATOM 601 C CA . ASN A 1 77 ? 3.796 6.452 -2.239 1.00 94.12 77 ASN A CA 1
ATOM 602 C C . ASN A 1 77 ? 2.426 5.757 -2.237 1.00 94.12 77 ASN A C 1
ATOM 604 O O . ASN A 1 77 ? 1.920 5.240 -1.241 1.00 94.12 77 ASN A O 1
ATOM 608 N N . SER A 1 78 ? 1.760 5.803 -3.388 1.00 93.94 78 SER A N 1
ATOM 609 C CA . SER A 1 78 ? 0.521 5.066 -3.637 1.00 93.94 78 SER A CA 1
ATOM 610 C C . SER A 1 78 ? 0.377 4.752 -5.118 1.00 93.94 78 SER A C 1
ATOM 612 O O . SER A 1 78 ? 0.751 5.549 -5.981 1.00 93.94 78 SER A O 1
ATOM 614 N N . CYS A 1 79 ? -0.197 3.589 -5.409 1.00 93.19 79 CYS A N 1
ATOM 615 C CA . CYS A 1 79 ? -0.600 3.220 -6.756 1.00 93.19 79 CYS A CA 1
ATOM 616 C C . CYS A 1 79 ? -1.938 3.888 -7.084 1.00 93.19 79 CYS A C 1
ATOM 618 O O . CYS A 1 79 ? -2.897 3.780 -6.319 1.00 93.19 79 CYS A O 1
ATOM 620 N N . ARG A 1 80 ? -2.003 4.625 -8.195 1.00 92.38 80 ARG A N 1
ATOM 621 C CA . ARG A 1 80 ? -3.189 5.392 -8.592 1.00 92.38 80 ARG A CA 1
ATOM 622 C C . ARG A 1 80 ? -3.529 5.164 -10.054 1.00 92.38 80 ARG A C 1
ATOM 624 O O . ARG A 1 80 ? -2.655 4.948 -10.892 1.00 92.38 80 ARG A O 1
ATOM 631 N N . ARG A 1 81 ? -4.807 5.294 -10.385 1.00 91.00 81 ARG A N 1
ATOM 632 C CA . ARG A 1 81 ? -5.309 5.292 -11.753 1.00 91.00 81 ARG A CA 1
ATOM 633 C C . ARG A 1 81 ? -4.811 6.538 -12.488 1.00 91.00 81 ARG A C 1
ATOM 635 O O . ARG A 1 81 ? -5.225 7.657 -12.199 1.00 91.00 81 ARG A O 1
ATOM 642 N N . GLY A 1 82 ? -3.917 6.332 -13.446 1.00 85.94 82 GLY A N 1
ATOM 643 C CA . GLY A 1 82 ? -3.465 7.328 -14.411 1.00 85.94 82 GLY A CA 1
ATOM 644 C C . GLY A 1 82 ? -4.167 7.186 -15.765 1.00 85.94 82 GLY A C 1
ATOM 645 O O . GLY A 1 82 ? -5.082 6.385 -15.946 1.00 85.94 82 GLY A O 1
ATOM 646 N N . ARG A 1 83 ? -3.702 7.953 -16.761 1.00 84.56 83 ARG A N 1
ATOM 647 C CA . ARG A 1 83 ? -4.288 7.967 -18.120 1.00 84.56 83 ARG A CA 1
ATOM 648 C C . ARG A 1 83 ? -4.156 6.638 -18.870 1.00 84.56 83 ARG A C 1
ATOM 650 O O . ARG A 1 83 ? -5.009 6.324 -19.688 1.00 84.56 83 ARG A O 1
ATOM 657 N N . LYS A 1 84 ? -3.072 5.894 -18.631 1.00 86.06 84 LYS A N 1
ATOM 658 C CA . LYS A 1 84 ? -2.732 4.656 -19.357 1.00 86.06 84 LYS A CA 1
ATOM 659 C C . LYS A 1 84 ? -2.874 3.389 -18.514 1.00 86.06 84 LYS A C 1
ATOM 661 O O . LYS A 1 84 ? -2.514 2.321 -18.980 1.00 86.06 84 LYS A O 1
ATOM 666 N N . GLY A 1 85 ? -3.368 3.497 -17.285 1.00 90.94 85 GLY A N 1
ATOM 667 C CA . GLY A 1 85 ? -3.344 2.383 -16.347 1.00 90.94 85 GLY A CA 1
ATOM 668 C C . GLY A 1 85 ? -3.054 2.831 -14.926 1.00 90.94 85 GLY A C 1
ATOM 669 O O . GLY A 1 85 ? -2.992 4.026 -14.641 1.00 90.94 85 GLY A O 1
ATOM 670 N N . CYS A 1 86 ? -2.872 1.864 -14.043 1.00 92.88 86 CYS A N 1
ATOM 671 C CA . CYS A 1 86 ? -2.361 2.086 -12.702 1.00 92.88 86 CYS A CA 1
ATOM 672 C C . CYS A 1 86 ? -0.871 2.449 -12.757 1.00 92.88 86 CYS A C 1
ATOM 674 O O . CYS A 1 86 ? -0.096 1.836 -13.486 1.00 92.88 86 CYS A O 1
ATOM 676 N N . THR A 1 87 ? -0.481 3.494 -12.034 1.00 92.38 87 THR A N 1
ATOM 677 C CA . THR A 1 87 ? 0.896 3.993 -11.971 1.00 92.38 87 THR A CA 1
ATOM 678 C C . THR A 1 87 ? 1.209 4.499 -10.573 1.00 92.38 87 THR A C 1
ATOM 680 O O . THR A 1 87 ? 0.319 4.953 -9.848 1.00 92.38 87 THR A O 1
ATOM 683 N N . TRP A 1 88 ? 2.484 4.453 -10.199 1.00 92.25 88 TRP A N 1
ATOM 684 C CA . TRP A 1 88 ? 2.959 5.092 -8.980 1.00 92.25 88 TRP A CA 1
ATOM 685 C C . TRP A 1 88 ? 2.715 6.597 -9.032 1.00 92.25 88 TRP A C 1
ATOM 687 O O . TRP A 1 88 ? 2.848 7.218 -10.092 1.00 92.25 88 TRP A O 1
ATOM 697 N N . HIS A 1 89 ? 2.318 7.174 -7.898 1.00 91.69 89 HIS A N 1
ATOM 698 C CA . HIS A 1 89 ? 2.051 8.604 -7.803 1.00 91.69 89 HIS A CA 1
ATOM 699 C C . HIS A 1 89 ? 3.318 9.434 -8.019 1.00 91.69 89 HIS A C 1
ATOM 701 O O . HIS A 1 89 ? 3.251 10.464 -8.691 1.00 91.69 89 HIS A O 1
ATOM 707 N N . THR A 1 90 ? 4.443 8.977 -7.469 1.00 88.38 90 THR A N 1
ATOM 708 C CA . THR A 1 90 ? 5.765 9.597 -7.619 1.00 88.38 90 THR A CA 1
ATOM 709 C C . THR A 1 90 ? 6.788 8.557 -8.082 1.00 88.38 90 THR A C 1
ATOM 711 O O . THR A 1 90 ? 6.606 7.356 -7.869 1.00 88.38 90 THR A O 1
ATOM 714 N N . SER A 1 91 ? 7.866 9.017 -8.723 1.00 84.50 91 SER A N 1
ATOM 715 C CA . SER A 1 91 ? 9.005 8.188 -9.147 1.00 84.50 91 SER A CA 1
ATOM 716 C C . SER A 1 91 ? 10.151 8.162 -8.131 1.00 84.50 91 SER A C 1
ATOM 718 O O . SER A 1 91 ? 11.207 7.629 -8.437 1.00 84.50 91 SER A O 1
ATOM 720 N N . GLU A 1 92 ? 9.977 8.764 -6.954 1.00 86.44 92 GLU A N 1
ATOM 721 C CA . GLU A 1 92 ? 11.056 8.987 -5.975 1.00 86.44 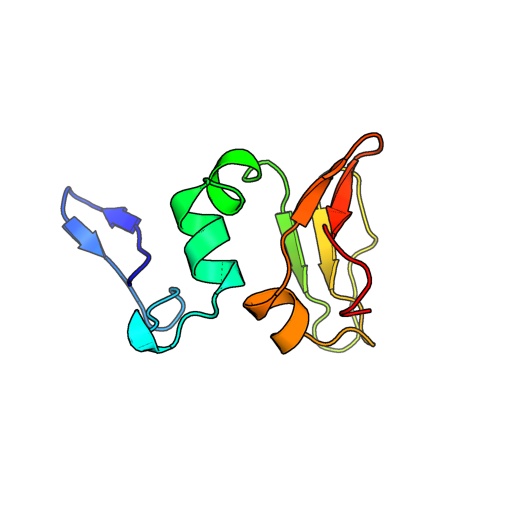92 GLU A CA 1
ATOM 722 C C . GLU A 1 92 ? 11.540 7.699 -5.295 1.00 86.44 92 GLU A C 1
ATOM 724 O O . GLU A 1 92 ? 12.648 7.666 -4.777 1.00 86.44 92 GLU A O 1
ATOM 729 N N . CYS A 1 93 ? 10.735 6.634 -5.335 1.00 86.25 93 CYS A N 1
ATOM 730 C CA . CYS A 1 93 ? 11.060 5.338 -4.732 1.00 86.25 93 CYS A CA 1
ATOM 731 C C . CYS A 1 93 ? 11.654 4.312 -5.726 1.00 86.25 93 CYS A C 1
ATOM 733 O O . CYS A 1 93 ? 11.816 3.145 -5.360 1.00 86.25 93 CYS A O 1
ATOM 735 N N . LEU A 1 94 ? 11.891 4.705 -6.988 1.00 81.62 94 LEU A N 1
ATOM 736 C CA . LEU A 1 94 ? 12.366 3.826 -8.07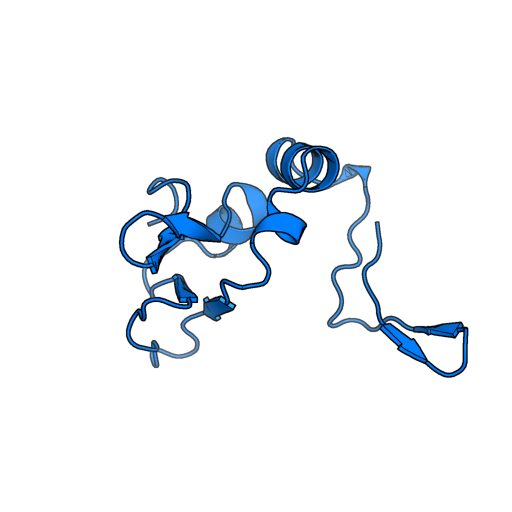4 1.00 81.62 94 LEU A CA 1
ATOM 737 C C . LEU A 1 94 ? 13.888 3.661 -8.122 1.00 81.62 94 LEU A C 1
ATOM 739 O O . LEU A 1 94 ? 14.602 4.655 -7.875 1.00 81.62 94 LEU A O 1
#

Sequence (94 aa):
MSTGTIYKNKWITSTCNWNVETSLLTQYQRNALKFGYYSKQCSCDIDTCLGGQCSKPSNDKCVVGQKGDYSCFFEENSCRRGRKGCTWHTSECL

Radius of gyration: 14.45 Å; chains: 1; bounding box: 36×26×35 Å

pLDDT: mean 90.05, std 4.96, range [74.81, 96.56]